Protein 4RJ9 (pdb70)

InterPro domains:
  IPR000008 C2 domain [PF00168] (8-93)
  IPR000008 C2 domain [PS50004] (1-105)
  IPR000008 C2 domain [SM00239] (8-102)
  IPR035892 C2 domain superfamily [G3DSA:2.60.40.150] (5-161)
  IPR035892 C2 domain superfamily [SSF49562] (7-146)
  IPR044562 Protein C2-DOMAIN ABA-RELATED [PTHR45933] (5-163)

B-factor: mean 20.44, std 10.05, range [8.38, 69.32]

Solvent-accessible surface area: 9306 Å² total; per-residue (Å²): 118,84,0,38,0,70,0,73,0,30,84,0,44,87,2,0,66,66,61,173,220,20,0,11,0,29,0,39,0,64,13,49,201,52,133,62,153,5,118,51,40,160,116,30,27,73,1,90,0,89,30,65,21,56,0,40,0,131,71,33,45,52,39,0,95,0,32,0,49,2,118,54,122,177,127,54,55,62,0,5,37,1,47,10,63,0,122,26,0,8,84,1,25,149,85,167,49,147,79,52,75,97,105,42,70,51,58,127,34,94,47,84,233,147,51,7,21,23,103,84,1,36,0,16,0,16,64,47,100,15,46,5,60,3,26,1,122,13,81,130,30,124,42,9,46,0,46,5,64,1,39,12,42,101,82,120,66,118,206,74,208

Foldseek 3Di:
DQFKKWKFFFKKDQFDADPVQFFFKKKWKDFVVDIDIFDTHPGHRIDRRRDIDMGDDDDQQGKIKMWMWGDDPPDTDTGFMFIHRCVVLVVVVVVQDDDDDAFAWDDWDADDPPHFFPGIKTWGCDPPWIKIWTKGWGPPHPGMIITIMMIIGGDDDDDDD

Sequence (161 aa):
LVGLVKVRVVRGVNLAVRDLRSSDPYVIVRMGKQKLKTRVIKKTTNPEWNDELTLSIEDPAVPVRLEVYDKDTFIDDAMGNAELDIRPLVEVVKMKIEGVADNTVVKKVVPNRQNCLAEESTIYISEGKVKQDVVLRLRDVECGEIELQLQWVDIPGSKGV

Organism: Oryza sativa subsp. japonica (NCBI:txid39947)

Secondary structure (DSSP, 8-state):
--EEEEEEEEEEESPPP-BTTB--EEEEEEETTEEEEPPP-TT-SS----EEEEEEES-TTSPEEEEEEE--SS---EEEEEEE--HHHHHHHTT---SPPTTEEEEEE---SSS-BSS-EEEEEETTEEEEEEEEEPBSSSS-EEEEEEEEE--------

Nearest PDB structures (foldseek):
  4rj9-assembly1_A  TM=1.006E+00  e=1.032E-29  Oryza sativa Japonica Group
  5a4x-assembly1_A  TM=9.739E-01  e=1.197E-20  Arabidopsis thaliana
  4v29-assembly1_B  TM=9.568E-01  e=8.785E-21  Arabidopsis thaliana
  5a52-assembly1_A-2  TM=9.617E-01  e=3.532E-20  Arabidopsis thaliana
  9bky-assembly3_C  TM=7.471E-01  e=1.886E-08  Trichomonas vaginalis G3

GO terms:
  GO:0005096 GTPase activator activity (F, IDA)
  GO:0005829 cytosol (C, IDA)
  GO:0043547 positive regulation of GTPase activity (P, IDA)
  GO:0009611 response to wounding (P, IEP)
  GO:0009651 response to salt stress (P, IDA)
  GO:0005886 plasma membrane (C, EXP)
  GO:1900426 positive regulation of defense response to bacterium (P, IMP)
  GO:1901002 positive regulation of response to salt stress (P, IMP)
  GO:0005515 protein binding (F, IPI)

Structure (mmCIF, N/CA/C/O backbone):
data_4RJ9
#
_entry.id   4RJ9
#
_cell.length_a   37.190
_cell.length_b   166.750
_cell.length_c   60.730
_cell.angle_alpha   90.00
_cell.angle_beta   90.00
_cell.angle_gamma   90.00
#
_symmetry.space_group_name_H-M   'C 2 2 21'
#
loop_
_entity.id
_entity.type
_entity.pdbx_description
1 polymer 'C2 domain-containing protein-like'
2 non-polymer 'POTASSIUM ION'
3 water water
#
loop_
_atom_site.group_PDB
_atom_site.id
_atom_site.type_symbol
_atom_site.label_atom_id
_atom_site.label_alt_id
_atom_site.label_comp_id
_atom_site.label_asym_id
_atom_site.label_entity_id
_atom_site.label_seq_id
_atom_site.pdbx_PDB_ins_code
_atom_site.Cartn_x
_atom_site.Cartn_y
_atom_site.Cartn_z
_atom_site.occupancy
_atom_site.B_iso_or_equiv
_atom_site.auth_seq_id
_atom_site.auth_comp_id
_atom_site.auth_asym_id
_atom_site.auth_atom_id
_atom_site.pdbx_PDB_model_num
ATOM 1 N N . LEU A 1 5 ? 39.391 66.802 41.162 1.00 33.65 5 LEU A N 1
ATOM 2 C CA . LEU A 1 5 ? 38.102 66.930 40.490 1.00 30.65 5 LEU A CA 1
ATOM 3 C C . LEU A 1 5 ? 37.741 68.384 40.207 1.00 32.00 5 LEU A C 1
ATOM 4 O O . LEU A 1 5 ? 38.088 69.290 40.970 1.00 35.17 5 LEU A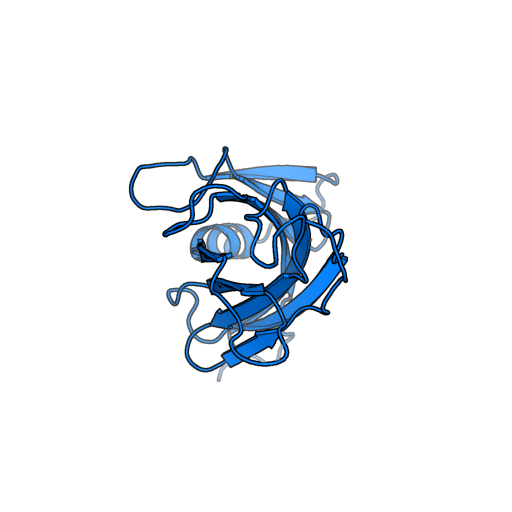 O 1
ATOM 9 N N . VAL A 1 6 ? 37.039 68.593 39.102 1.00 31.10 6 VAL A N 1
ATOM 10 C CA . VAL A 1 6 ? 36.598 69.919 38.690 1.00 31.40 6 VAL A CA 1
ATOM 11 C C . VAL A 1 6 ? 35.152 70.143 39.138 1.00 30.56 6 VAL A C 1
ATOM 12 O O . VAL A 1 6 ? 34.712 71.277 39.348 1.00 28.20 6 VAL A O 1
ATOM 16 N N . GLY A 1 7 ? 34.418 69.047 39.311 1.00 23.14 7 GLY A N 1
ATOM 17 C CA . GLY A 1 7 ? 33.052 69.126 39.786 1.00 21.04 7 GLY A CA 1
ATOM 18 C C . GLY A 1 7 ? 32.404 67.763 39.736 1.00 20.06 7 GLY A C 1
ATOM 19 O O . GLY A 1 7 ? 33.089 66.772 39.510 1.00 21.46 7 GLY A O 1
ATOM 20 N N . LEU A 1 8 ? 31.097 67.719 39.960 1.00 19.79 8 LEU A N 1
ATOM 21 C CA . LEU A 1 8 ? 30.326 66.491 39.780 1.00 17.85 8 LEU A CA 1
ATOM 22 C C . LEU A 1 8 ? 29.206 66.762 38.782 1.00 19.12 8 LEU A C 1
ATOM 23 O O . LEU A 1 8 ? 28.765 67.895 38.618 1.00 17.13 8 LEU A O 1
ATOM 28 N N . VAL A 1 9 ? 28.732 65.719 38.123 1.00 18.02 9 VAL A N 1
ATOM 29 C CA . VAL A 1 9 ? 27.522 65.840 37.332 1.00 14.51 9 VAL A CA 1
ATOM 30 C C . VAL A 1 9 ? 26.531 64.789 37.795 1.00 15.30 9 VAL A C 1
ATOM 31 O O . VAL A 1 9 ? 26.819 63.591 37.749 1.00 16.85 9 VAL A O 1
ATOM 35 N N . LYS A 1 10 ? 25.383 65.248 38.281 1.00 14.41 10 LYS A N 1
ATOM 36 C CA . LYS A 1 10 ? 24.270 64.366 38.596 1.00 16.43 10 LYS A CA 1
ATOM 37 C C . LYS A 1 10 ? 23.577 63.987 37.301 1.00 16.61 10 LYS A C 1
ATOM 38 O O . LYS A 1 10 ? 23.018 64.848 36.625 1.00 16.68 10 LYS A O 1
ATOM 44 N N . VAL A 1 11 ? 23.644 62.707 36.941 1.00 12.38 11 VAL A N 1
ATOM 45 C CA . VAL A 1 11 ? 22.954 62.219 35.756 1.00 13.87 11 VAL A CA 1
ATOM 46 C C . VAL A 1 11 ? 21.663 61.525 36.162 1.00 15.71 11 VAL A C 1
ATOM 47 O O . VAL A 1 11 ? 21.689 60.374 36.589 1.00 13.45 11 VAL A O 1
ATOM 51 N N . ARG A 1 12 ? 20.534 62.212 36.056 1.00 11.21 12 ARG A N 1
ATOM 52 C CA . ARG A 1 12 ? 19.277 61.540 36.342 1.00 13.29 12 ARG A CA 1
ATOM 53 C C . ARG A 1 12 ? 18.837 60.793 35.103 1.00 13.01 12 ARG A C 1
ATOM 54 O O . ARG A 1 12 ? 18.513 61.408 34.091 1.00 14.02 12 ARG A O 1
ATOM 62 N N . VAL A 1 13 ? 18.855 59.464 35.175 1.00 11.80 13 VAL A N 1
ATOM 63 C CA . VAL A 1 13 ? 18.346 58.646 34.079 1.00 12.48 13 VAL A CA 1
ATOM 64 C C . VAL A 1 13 ? 16.835 58.552 34.265 1.00 13.27 13 VAL A C 1
ATOM 65 O O . VAL A 1 13 ? 16.339 57.755 35.061 1.00 13.01 13 VAL A O 1
ATOM 69 N N . VAL A 1 14 ? 16.101 59.396 33.548 1.00 13.59 14 VAL A N 1
ATOM 70 C CA . VAL A 1 14 ? 14.683 59.578 33.841 1.00 12.58 14 VAL A CA 1
ATOM 71 C C . VAL A 1 14 ? 13.870 58.396 33.364 1.00 11.97 14 VAL A C 1
ATOM 72 O O . VAL A 1 14 ? 13.125 57.780 34.128 1.00 11.65 14 VAL A O 1
ATOM 76 N N . ARG A 1 15 ? 14.022 58.070 32.090 1.00 12.06 15 ARG A N 1
ATOM 77 C CA . ARG A 1 15 ? 13.248 56.974 31.519 1.00 11.58 15 ARG A CA 1
ATOM 78 C C . ARG A 1 15 ? 13.850 56.473 30.209 1.00 11.75 15 ARG A C 1
ATOM 79 O O . ARG A 1 15 ? 14.636 57.167 29.558 1.00 12.53 15 ARG A O 1
ATOM 87 N N . GLY A 1 16 ? 13.481 55.248 29.844 1.00 10.80 16 GLY A N 1
ATOM 88 C CA . GLY A 1 16 ? 13.722 54.729 28.514 1.00 11.49 16 GLY A CA 1
ATOM 89 C C . GLY A 1 16 ? 12.401 54.667 27.780 1.00 11.99 16 GLY A C 1
ATOM 90 O O . GLY A 1 16 ? 11.371 54.337 28.377 1.00 13.03 16 GLY A O 1
ATOM 91 N N . VAL A 1 17 ? 12.427 54.989 26.488 1.00 10.56 17 VAL A N 1
ATOM 92 C CA . VAL A 1 17 ? 11.205 55.064 25.693 1.00 13.08 17 VAL A CA 1
ATOM 93 C C . VAL A 1 17 ? 11.317 54.136 24.495 1.00 14.14 17 VAL A C 1
ATOM 94 O O . VAL A 1 17 ? 12.247 54.250 23.707 1.00 11.57 17 VAL A O 1
ATOM 98 N N . ASN A 1 18 ? 10.344 53.233 24.369 1.00 11.42 18 ASN A N 1
ATOM 99 C CA . ASN A 1 18 ? 10.283 52.255 23.290 1.00 11.50 18 ASN A CA 1
ATOM 100 C C . ASN A 1 18 ? 11.604 51.524 23.070 1.00 12.72 18 ASN A C 1
ATOM 101 O O . ASN A 1 18 ? 12.139 51.505 21.964 1.00 11.22 18 ASN A O 1
ATOM 106 N N . LEU A 1 19 ? 12.118 50.917 24.132 1.00 12.11 19 LEU A N 1
ATOM 107 C CA . LEU A 1 19 ? 13.353 50.154 24.034 1.00 10.85 19 LEU A CA 1
ATOM 108 C C . LEU A 1 19 ? 13.116 48.850 23.291 1.00 10.32 19 LEU A C 1
ATOM 109 O O . LEU A 1 19 ? 11.982 48.394 23.141 1.00 11.51 19 LEU A O 1
ATOM 114 N N . ALA A 1 20 ? 14.204 48.244 22.848 1.00 9.43 20 ALA A N 1
ATOM 115 C CA . ALA A 1 20 ? 14.111 46.992 22.105 1.00 11.30 20 ALA A CA 1
ATOM 116 C C . ALA A 1 20 ? 13.658 45.834 22.969 1.00 11.78 20 ALA A C 1
ATOM 117 O O . ALA A 1 20 ? 13.914 45.788 24.181 1.00 11.87 20 ALA A O 1
ATOM 119 N N . VAL A 1 21 ? 12.996 44.888 22.311 1.00 10.32 21 VAL A N 1
ATOM 120 C CA . VAL A 1 21 ? 12.528 43.666 22.952 1.00 11.88 21 VAL A CA 1
ATOM 121 C C . VAL A 1 21 ? 13.636 42.622 22.901 1.00 11.60 21 VAL A C 1
ATOM 122 O O . VAL A 1 21 ? 14.138 42.325 21.822 1.00 13.53 21 VAL A O 1
ATOM 126 N N . ARG A 1 22 ? 13.996 42.044 24.052 1.00 11.31 22 ARG A N 1
ATOM 127 C CA . ARG A 1 22 ? 15.059 41.031 24.084 1.00 12.41 22 ARG A CA 1
ATOM 128 C C . ARG A 1 22 ? 14.668 39.747 24.798 1.00 13.10 22 ARG A C 1
ATOM 129 O O . ARG A 1 22 ? 15.504 38.863 24.950 1.00 13.22 22 ARG A O 1
ATOM 137 N N . ASP A 1 23 ? 13.408 39.610 25.205 1.00 13.14 23 ASP A N 1
ATOM 138 C CA . ASP A 1 23 ? 12.957 38.353 25.823 1.00 13.02 23 ASP A CA 1
ATOM 139 C C . ASP A 1 23 ? 11.547 38.023 25.338 1.00 14.20 23 ASP A C 1
ATOM 140 O O . ASP A 1 23 ? 10.606 37.914 26.136 1.00 14.46 23 ASP A O 1
ATOM 145 N N . LEU A 1 24 ? 11.436 37.918 24.011 1.00 13.87 24 LEU A N 1
ATOM 146 C CA . LEU A 1 24 ? 10.232 37.506 23.266 1.00 14.29 24 LEU A CA 1
ATOM 147 C C . LEU A 1 24 ? 9.128 38.550 23.216 1.00 12.91 24 LEU A C 1
ATOM 148 O O . LEU A 1 24 ? 8.725 38.933 22.123 1.00 14.76 24 LEU A O 1
ATOM 153 N N . ARG A 1 25 ? 8.622 38.986 24.371 1.00 12.90 25 ARG A N 1
ATOM 154 C CA . ARG A 1 25 ? 7.558 39.997 24.385 1.00 11.44 25 ARG A CA 1
ATOM 155 C C . ARG A 1 25 ? 7.962 41.277 25.081 1.00 14.99 25 ARG A C 1
ATOM 156 O O . ARG A 1 25 ? 7.369 42.326 24.834 1.00 17.64 25 ARG A O 1
ATOM 164 N N . SER A 1 26 ? 8.951 41.204 25.958 1.00 11.59 26 SER A N 1
ATOM 165 C CA . SER A 1 26 ? 9.391 42.414 26.655 1.00 11.88 26 SER A CA 1
ATOM 166 C C . SER A 1 26 ? 10.878 42.322 26.960 1.00 12.39 26 SER A C 1
ATOM 167 O O . SER A 1 26 ? 11.577 41.495 26.386 1.00 10.75 26 SER A O 1
ATOM 170 N N . SER A 1 27 ? 11.333 43.153 27.890 1.00 12.45 27 SER A N 1
ATOM 171 C CA . SER A 1 27 ? 12.731 43.199 28.302 1.00 10.70 27 SER A CA 1
ATOM 172 C C . SER A 1 27 ? 12.810 43.513 29.775 1.00 12.13 27 SER A C 1
ATOM 173 O O . SER A 1 27 ? 11.819 43.903 30.387 1.00 11.56 27 SER A O 1
ATOM 176 N N . ASP A 1 28 ? 14.008 43.372 30.327 1.00 11.43 28 ASP A N 1
ATOM 177 C CA . ASP A 1 28 ? 14.272 43.723 31.717 1.00 12.10 28 ASP A CA 1
ATOM 178 C C . ASP A 1 28 ? 15.438 44.711 31.792 1.00 12.41 28 ASP A C 1
ATOM 179 O O . ASP A 1 28 ? 16.554 44.353 32.171 1.00 11.47 28 ASP A O 1
ATOM 184 N N . PRO A 1 29 ? 15.184 45.971 31.409 1.00 10.42 29 PRO A N 1
ATOM 185 C CA . PRO A 1 29 ? 16.282 46.893 31.082 1.00 9.47 29 PRO A CA 1
ATOM 186 C C . PRO A 1 29 ? 16.958 47.584 32.243 1.00 11.20 29 PRO A C 1
ATOM 187 O O . PRO A 1 29 ? 16.339 47.941 33.248 1.00 10.45 29 PRO A O 1
ATOM 191 N N . TYR A 1 30 ? 18.260 47.784 32.064 1.00 10.59 30 TYR A N 1
ATOM 192 C CA . TYR A 1 30 ? 19.052 48.647 32.933 1.00 8.77 30 TYR A CA 1
ATOM 193 C C . TYR A 1 30 ? 20.070 49.398 32.093 1.00 10.30 30 TYR A C 1
ATOM 194 O O . TYR A 1 30 ? 20.318 49.033 30.948 1.00 10.85 30 TYR A O 1
ATOM 203 N N . VAL A 1 31 ? 20.643 50.456 32.656 1.00 10.24 31 VAL A N 1
ATOM 204 C CA . VAL A 1 31 ? 21.669 51.233 31.961 1.00 10.07 31 VAL A CA 1
ATOM 205 C C . VAL A 1 31 ? 22.962 51.217 32.765 1.00 8.97 31 VAL A C 1
ATOM 206 O O . VAL A 1 31 ? 22.944 51.370 33.989 1.00 11.73 31 VAL A O 1
ATOM 210 N N . ILE A 1 32 ? 24.081 51.025 32.079 1.00 9.10 32 ILE A N 1
ATOM 211 C CA . ILE A 1 32 ? 25.378 51.301 32.683 1.00 9.85 32 ILE A CA 1
ATOM 212 C C . ILE A 1 32 ? 25.804 52.678 32.175 1.00 10.84 32 ILE A C 1
ATOM 213 O O . ILE A 1 32 ? 25.747 52.927 30.977 1.00 11.61 32 ILE A O 1
ATOM 218 N N . VAL A 1 33 ? 26.185 53.575 33.088 1.00 10.18 33 VAL A N 1
ATOM 219 C CA . VAL A 1 33 ? 26.635 54.910 32.715 1.00 10.50 33 VAL A CA 1
ATOM 220 C C . VAL A 1 33 ? 28.116 55.030 33.044 1.00 11.81 33 VAL A C 1
ATOM 221 O O . VAL A 1 33 ? 28.520 54.728 34.173 1.00 13.95 33 VAL A O 1
ATOM 225 N N . ARG A 1 34 ? 28.925 55.432 32.068 1.00 12.10 34 ARG A N 1
ATOM 226 C CA . ARG A 1 34 ? 30.379 55.499 32.261 1.00 11.52 34 ARG A CA 1
ATOM 227 C C . ARG A 1 34 ? 30.955 56.880 31.977 1.00 13.69 34 ARG A C 1
ATOM 228 O O . ARG A 1 34 ? 30.437 57.613 31.147 1.00 12.46 34 ARG A O 1
ATOM 236 N N . MET A 1 35 ? 32.047 57.217 32.651 1.00 13.22 35 MET A N 1
ATOM 237 C CA . MET A 1 35 ? 32.918 58.313 32.203 1.00 14.81 35 MET A CA 1
ATOM 238 C C . MET A 1 35 ? 34.335 57.800 32.379 1.00 15.91 35 MET A C 1
ATOM 239 O O . MET A 1 35 ? 34.818 57.665 33.499 1.00 14.04 35 MET A O 1
ATOM 244 N N . GLY A 1 36 ? 34.981 57.474 31.268 1.00 16.33 36 GLY A N 1
ATOM 245 C CA . GLY A 1 36 ? 36.214 56.705 31.330 1.00 14.00 36 GLY A CA 1
ATOM 246 C C . GLY A 1 36 ? 36.026 55.441 32.154 1.00 15.36 36 GLY A C 1
ATOM 247 O O . GLY A 1 36 ? 35.065 54.698 31.963 1.00 15.68 36 GLY A O 1
ATOM 248 N N . LYS A 1 37 ? 36.926 55.215 33.102 1.00 14.10 37 LYS A N 1
ATOM 249 C CA . LYS A 1 37 ? 36.874 54.006 33.922 1.00 13.20 37 LYS A CA 1
ATOM 250 C C . LYS A 1 37 ? 35.805 54.045 35.011 1.00 14.95 37 LYS A C 1
ATOM 251 O O . LYS A 1 37 ? 35.504 53.024 35.634 1.00 15.23 37 LYS A O 1
ATOM 257 N N . GLN A 1 38 ? 35.237 55.223 35.250 1.00 14.02 38 GLN A N 1
ATOM 258 C CA . GLN A 1 38 ? 34.187 55.363 36.251 1.00 14.95 38 GLN A CA 1
ATOM 259 C C . GLN A 1 38 ? 32.883 54.808 35.699 1.00 13.54 38 GLN A C 1
ATOM 260 O O . GLN A 1 38 ? 32.513 55.116 34.569 1.00 13.96 38 GLN A O 1
ATOM 266 N N . LYS A 1 39 ? 32.199 53.972 36.472 1.00 14.60 39 LYS A N 1
ATOM 267 C CA . LYS A 1 39 ? 30.970 53.360 35.975 1.00 13.43 39 LYS A CA 1
ATOM 268 C C . LYS A 1 39 ? 29.933 53.178 37.080 1.00 14.04 39 LYS A C 1
ATOM 269 O O . LYS A 1 39 ? 30.275 52.867 38.226 1.00 15.21 39 LYS A O 1
ATOM 275 N N . LEU A 1 40 ? 28.671 53.423 36.727 1.00 11.99 40 LEU A N 1
ATOM 276 C CA . LEU A 1 40 ? 27.539 53.304 37.644 1.00 11.62 40 LEU A CA 1
ATOM 277 C C . LEU A 1 40 ? 26.401 52.614 36.903 1.00 12.37 40 LEU A C 1
ATOM 278 O O . LEU A 1 40 ? 26.446 52.502 35.679 1.00 12.76 40 LEU A O 1
ATOM 283 N N . LYS A 1 41 ? 25.372 52.176 37.617 1.00 15.66 41 LYS A N 1
ATOM 284 C CA . LYS A 1 41 ? 24.259 51.492 36.957 1.00 12.19 41 LYS A CA 1
ATOM 285 C C . LYS A 1 41 ? 22.910 51.903 37.537 1.00 11.24 41 LYS A C 1
ATOM 286 O O . LYS A 1 41 ? 22.811 52.231 38.722 1.00 13.23 41 LYS A O 1
ATOM 292 N N . THR A 1 42 ? 21.883 51.908 36.688 1.00 12.92 42 THR A N 1
ATOM 293 C CA . THR A 1 42 ? 20.503 52.048 37.155 1.00 12.33 42 THR A CA 1
ATOM 294 C C . THR A 1 42 ? 20.006 50.731 37.716 1.00 11.39 42 THR A C 1
ATOM 295 O O . THR A 1 42 ? 20.626 49.679 37.537 1.00 14.26 42 THR A O 1
ATOM 299 N N . ARG A 1 43 ? 18.848 50.799 38.363 1.00 12.96 43 ARG A N 1
ATOM 300 C CA . ARG A 1 43 ? 18.145 49.590 38.726 1.00 13.73 43 ARG A CA 1
ATOM 301 C C . ARG A 1 43 ? 17.626 48.896 37.474 1.00 15.14 43 ARG A C 1
ATOM 302 O O . ARG A 1 43 ? 17.563 49.480 36.387 1.00 12.03 43 ARG A O 1
ATOM 310 N N . VAL A 1 44 ? 17.276 47.633 37.643 1.00 12.28 44 VAL A N 1
ATOM 311 C CA . VAL A 1 44 ? 16.566 46.872 36.631 1.00 12.51 44 VAL A CA 1
ATOM 312 C C . VAL A 1 44 ? 15.068 47.007 36.856 1.00 14.69 44 VAL A C 1
ATOM 313 O O . VAL A 1 44 ? 14.612 46.881 37.992 1.00 15.20 44 VAL A O 1
ATOM 317 N N . ILE A 1 45 ? 14.298 47.266 35.800 1.00 14.29 45 ILE A N 1
ATOM 318 C CA . ILE A 1 45 ? 12.841 47.181 35.897 1.00 12.33 45 ILE A CA 1
ATOM 319 C C . ILE A 1 45 ? 12.363 46.001 35.055 1.00 15.14 45 ILE A C 1
ATOM 320 O O . ILE A 1 45 ? 12.746 45.858 33.899 1.00 15.59 45 ILE A O 1
ATOM 325 N N . LYS A 1 46 ? 11.540 45.140 35.644 1.00 14.53 46 LYS A N 1
ATOM 326 C CA . LYS A 1 46 ? 11.172 43.899 34.982 1.00 14.17 46 LYS A CA 1
ATOM 327 C C . LYS A 1 46 ? 10.017 44.050 34.004 1.00 13.28 46 LYS A C 1
ATOM 328 O O . LYS A 1 46 ? 8.998 44.674 34.309 1.00 15.20 46 LYS A O 1
ATOM 334 N N . LYS A 1 47 ? 10.206 43.460 32.829 1.00 11.06 47 LYS A N 1
ATOM 335 C CA . LYS A 1 47 ? 9.184 43.302 31.801 1.00 12.36 47 LYS A CA 1
ATOM 336 C C . LYS A 1 47 ? 8.579 44.635 31.376 1.00 13.53 47 LYS A C 1
ATOM 337 O O . LYS A 1 47 ? 7.360 44.845 31.384 1.00 13.01 47 LYS A O 1
ATOM 343 N N . THR A 1 48 ? 9.460 45.536 30.967 1.00 10.49 48 THR A N 1
ATOM 344 C CA . THR A 1 48 ? 9.010 46.780 30.354 1.00 10.87 48 THR A CA 1
ATOM 345 C C . THR A 1 48 ? 9.958 47.201 29.234 1.00 11.56 48 THR A C 1
ATOM 346 O O . THR A 1 48 ? 11.148 46.902 29.275 1.00 13.58 48 THR A O 1
ATOM 350 N N . THR A 1 49 ? 9.421 47.864 28.216 1.00 10.79 49 THR A N 1
ATOM 351 C CA . THR A 1 49 ? 10.265 48.504 27.215 1.00 11.14 49 THR A CA 1
ATOM 352 C C . THR A 1 49 ? 10.129 50.019 27.340 1.00 10.92 49 THR A C 1
ATOM 353 O O . THR A 1 49 ? 10.588 50.767 26.473 1.00 12.27 49 THR A O 1
ATOM 357 N N . ASN A 1 50 ? 9.496 50.452 28.428 1.00 10.27 50 ASN A N 1
ATOM 358 C CA . ASN A 1 50 ? 9.396 51.880 28.746 1.00 10.83 50 ASN A CA 1
ATOM 359 C C . ASN A 1 50 ? 9.708 52.137 30.222 1.00 11.48 50 ASN A C 1
ATOM 360 O O . ASN A 1 50 ? 8.881 52.665 30.959 1.00 12.80 50 ASN A O 1
ATOM 365 N N . PRO A 1 51 ? 10.928 51.763 30.655 1.00 12.57 51 PRO A N 1
ATOM 366 C CA . PRO A 1 51 ? 11.271 51.828 32.077 1.00 12.08 51 PRO A CA 1
ATOM 367 C C . PRO A 1 51 ? 11.320 53.249 32.607 1.00 13.49 51 PRO A C 1
ATOM 368 O O . PRO A 1 51 ? 11.940 54.112 31.994 1.00 12.24 51 PRO A O 1
ATOM 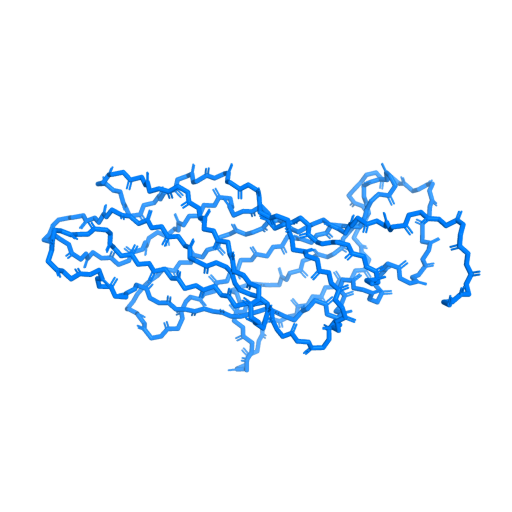372 N N . GLU A 1 52 ? 10.669 53.473 33.744 1.00 12.56 52 GLU A N 1
ATOM 373 C CA . GLU A 1 52 ? 10.706 54.751 34.422 1.00 13.05 52 GLU A CA 1
ATOM 374 C C . GLU A 1 52 ? 11.714 54.662 35.563 1.00 13.21 52 GLU A C 1
ATOM 375 O O . GLU A 1 52 ? 11.356 54.695 36.743 1.00 16.23 52 GLU A O 1
ATOM 381 N N . TRP A 1 53 ? 12.985 54.504 35.194 1.00 12.10 53 TRP A N 1
ATOM 382 C CA . TRP A 1 53 ? 14.042 54.303 36.176 1.00 14.37 53 TRP A CA 1
ATOM 383 C C . TRP A 1 53 ? 14.094 55.414 37.220 1.00 13.55 53 TRP A C 1
ATOM 384 O O . TRP A 1 53 ? 14.176 55.143 38.415 1.00 15.70 53 TRP A O 1
ATOM 395 N N . ASN A 1 54 ? 14.084 56.665 36.757 1.00 14.14 54 ASN A N 1
ATOM 396 C CA . ASN A 1 54 ? 14.229 57.823 37.641 1.00 15.44 54 ASN A CA 1
ATOM 397 C C . ASN A 1 54 ? 15.360 57.615 38.654 1.00 17.75 54 ASN A C 1
ATOM 398 O O . ASN A 1 54 ? 15.179 57.797 39.861 1.00 18.33 54 ASN A O 1
ATOM 403 N N . ASP A 1 55 ? 16.509 57.176 38.150 1.00 13.87 55 ASP A N 1
ATOM 404 C CA . ASP A 1 55 ? 17.684 56.884 38.966 1.00 15.07 55 ASP A CA 1
ATOM 405 C C . ASP A 1 55 ? 18.733 57.943 38.741 1.00 14.60 55 ASP A C 1
ATOM 406 O O . ASP A 1 55 ? 19.185 58.121 37.607 1.00 15.19 55 ASP A O 1
ATOM 411 N N . GLU A 1 56 ? 19.161 58.621 39.802 1.00 15.16 56 GLU A N 1
ATOM 412 C CA . GLU A 1 56 ? 20.185 59.643 39.653 1.00 14.70 56 GLU A CA 1
ATOM 413 C C . GLU A 1 56 ? 21.558 59.115 40.044 1.00 15.47 56 GLU A C 1
ATOM 414 O O . GLU A 1 56 ? 21.774 58.651 41.173 1.00 17.05 56 GLU A O 1
ATOM 420 N N . LEU A 1 57 ? 22.473 59.180 39.080 1.00 12.07 57 LEU A N 1
ATOM 421 C CA . LEU A 1 57 ? 23.820 58.630 39.206 1.00 13.14 57 LEU A CA 1
ATOM 422 C C . LEU A 1 57 ? 24.829 59.762 39.124 1.00 14.17 57 LEU A C 1
ATOM 423 O O . LEU A 1 57 ? 24.860 60.481 38.128 1.00 17.70 57 LEU A O 1
ATOM 428 N N . THR A 1 58 ? 25.656 59.919 40.153 1.00 13.61 58 THR A N 1
ATOM 429 C CA . THR A 1 58 ? 26.554 61.070 40.222 1.00 15.33 58 THR A CA 1
ATOM 430 C C . THR A 1 58 ? 27.986 60.732 39.798 1.00 15.98 58 THR A C 1
ATOM 431 O O . THR A 1 58 ? 28.655 59.893 40.421 1.00 17.85 58 THR A O 1
ATOM 435 N N . LEU A 1 59 ? 28.442 61.389 38.735 1.00 14.82 59 LEU A N 1
ATOM 436 C CA . LEU A 1 59 ? 29.787 61.189 38.205 1.00 14.58 59 LEU A CA 1
ATOM 437 C C . LEU A 1 59 ? 30.743 62.248 38.718 1.00 17.86 59 LEU A C 1
ATOM 438 O O . LEU A 1 59 ? 30.405 63.433 38.756 1.00 19.46 59 LEU A O 1
ATOM 443 N N . SER A 1 60 ? 31.935 61.812 39.105 1.00 20.45 60 SER A N 1
ATOM 444 C CA . SER A 1 60 ? 33.017 62.733 39.419 1.00 22.26 60 SER A CA 1
ATOM 445 C C . SER A 1 60 ? 33.680 63.188 38.131 1.00 22.24 60 SER A C 1
ATOM 446 O O . SER A 1 60 ? 34.061 62.365 37.297 1.00 24.50 60 SER A O 1
ATOM 449 N N . ILE A 1 61 ? 33.817 64.498 37.956 1.00 21.21 61 ILE A N 1
ATOM 450 C CA . ILE A 1 61 ? 34.417 65.019 36.735 1.00 19.45 61 ILE A CA 1
ATOM 451 C C . ILE A 1 61 ? 35.887 65.378 36.938 1.00 25.68 61 ILE A C 1
ATOM 452 O O . ILE A 1 61 ? 36.223 66.183 37.800 1.00 26.50 61 ILE A O 1
ATOM 457 N N . GLU A 1 62 ? 36.755 64.762 36.146 1.00 25.66 62 GLU A N 1
ATOM 458 C CA . GLU A 1 62 ? 38.174 65.093 36.173 1.00 31.71 62 GLU A CA 1
ATOM 459 C C . GLU A 1 62 ? 38.567 65.816 34.893 1.00 31.95 62 GLU A C 1
ATOM 460 O O . GLU A 1 62 ? 39.290 66.812 34.923 1.00 34.07 62 GLU A O 1
ATOM 466 N N . ASP A 1 63 ? 38.080 65.302 33.769 1.00 29.22 63 ASP A N 1
ATOM 467 C CA . ASP A 1 63 ? 38.368 65.872 32.460 1.00 25.22 63 ASP A CA 1
ATOM 468 C C . ASP A 1 63 ? 37.071 65.983 31.674 1.00 26.24 63 ASP A C 1
ATOM 469 O O . ASP A 1 63 ? 36.580 64.991 31.144 1.00 25.02 63 ASP A O 1
ATOM 474 N N . PRO A 1 64 ? 36.529 67.201 31.561 1.00 24.85 64 PRO A N 1
ATOM 475 C CA . PRO A 1 64 ? 35.206 67.384 30.947 1.00 23.47 64 PRO A CA 1
ATOM 476 C C . PRO A 1 64 ? 35.144 67.021 29.455 1.00 22.01 64 PRO A C 1
ATOM 477 O O . PRO A 1 64 ? 34.046 66.969 28.897 1.00 22.38 64 PRO A O 1
ATOM 481 N N . ALA A 1 65 ? 36.289 66.757 28.831 1.00 23.67 65 ALA A N 1
ATOM 482 C CA . ALA A 1 65 ? 36.327 66.387 27.419 1.00 21.71 65 ALA A CA 1
ATOM 483 C C . ALA A 1 65 ? 36.053 64.894 27.188 1.00 20.33 65 ALA A C 1
ATOM 484 O O . ALA A 1 65 ? 35.859 64.460 26.050 1.00 19.59 65 ALA A O 1
ATOM 486 N N . VAL A 1 66 ? 36.040 64.120 28.273 1.00 18.70 66 VAL A N 1
ATOM 487 C CA . VAL A 1 66 ? 35.714 62.695 28.202 1.00 17.99 66 VAL A CA 1
ATOM 488 C C . VAL A 1 66 ? 34.202 62.547 28.129 1.00 17.60 66 VAL A C 1
ATOM 489 O O . VAL A 1 66 ? 33.485 63.094 28.966 1.00 16.02 66 VAL A O 1
ATOM 493 N N . PRO A 1 67 ? 33.713 61.820 27.113 1.00 16.72 67 PRO A N 1
ATOM 494 C CA . PRO A 1 67 ? 32.266 61.649 26.946 1.00 16.58 67 PRO A CA 1
ATOM 495 C C . PRO A 1 67 ? 31.636 60.865 28.085 1.00 14.73 67 PRO A C 1
ATOM 496 O O . PRO A 1 67 ? 32.274 59.981 28.658 1.00 16.00 67 PRO A O 1
ATOM 500 N N . VAL A 1 68 ? 30.391 61.189 28.407 1.00 13.68 68 VAL A N 1
ATOM 501 C CA . VAL A 1 68 ? 29.582 60.320 29.241 1.00 13.47 68 VAL A CA 1
ATOM 502 C C . VAL A 1 68 ? 28.943 59.265 28.337 1.00 12.75 68 VAL A C 1
ATOM 503 O O . VAL A 1 68 ? 28.298 59.601 27.343 1.00 12.17 68 VAL A O 1
ATOM 507 N N . ARG A 1 69 ? 29.140 57.994 28.672 1.00 11.11 69 ARG A N 1
ATOM 508 C CA . ARG A 1 69 ? 28.654 56.903 27.836 1.00 13.54 69 ARG A CA 1
ATOM 509 C C . ARG A 1 69 ? 27.540 56.167 28.538 1.00 13.29 69 ARG A C 1
ATOM 510 O O . ARG A 1 69 ? 27.592 55.970 29.747 1.00 12.85 69 ARG A O 1
ATOM 518 N N . LEU A 1 70 ? 26.529 55.774 27.772 1.00 12.30 70 LEU A N 1
ATOM 519 C CA . LEU A 1 70 ? 25.401 55.026 28.317 1.00 11.72 70 LEU A CA 1
ATOM 520 C C . LEU A 1 70 ? 25.170 53.776 27.489 1.00 13.19 70 LEU A C 1
ATOM 521 O O . LEU A 1 70 ? 25.144 53.830 26.252 1.00 11.16 70 LEU A O 1
ATOM 526 N N . GLU A 1 71 ? 25.009 52.647 28.177 1.00 10.06 71 GLU A N 1
ATOM 527 C CA . GLU A 1 71 ? 24.801 51.353 27.524 1.00 10.82 71 GLU A CA 1
ATOM 528 C C . GLU A 1 71 ? 23.593 50.691 28.139 1.00 10.59 71 GLU A C 1
ATOM 529 O O . GLU A 1 71 ? 23.546 50.497 29.349 1.00 11.41 71 GLU A O 1
ATOM 535 N N . VAL A 1 72 ? 22.612 50.349 27.312 1.00 12.14 72 VAL A N 1
ATOM 536 C CA . VAL A 1 72 ? 21.401 49.693 27.818 1.00 10.58 72 VAL A CA 1
ATOM 537 C C . VAL A 1 72 ? 21.520 48.194 27.592 1.00 9.88 72 VAL A C 1
ATOM 538 O O . VAL A 1 72 ? 22.017 47.760 26.536 1.00 10.04 72 VAL A O 1
ATOM 542 N N . TYR A 1 73 ? 21.093 47.413 28.588 1.00 10.21 73 TYR A N 1
ATOM 543 C CA . TYR A 1 73 ? 21.103 45.943 28.491 1.00 8.89 73 TYR A CA 1
ATOM 544 C C . TYR A 1 73 ? 19.837 45.327 29.048 1.00 10.38 73 TYR A C 1
ATOM 545 O O . TYR A 1 73 ? 19.191 45.905 29.916 1.00 10.01 73 TYR A O 1
ATOM 554 N N . ASP A 1 74 ? 19.533 44.124 28.571 1.00 9.52 74 ASP A N 1
ATOM 555 C CA . ASP A 1 74 ? 18.495 43.256 29.135 1.00 11.36 74 ASP A CA 1
ATOM 556 C C . ASP A 1 74 ? 19.080 42.346 30.211 1.00 11.86 74 ASP A C 1
ATOM 557 O O . ASP A 1 74 ? 20.083 41.687 29.964 1.00 12.56 74 ASP A O 1
ATOM 562 N N . LYS A 1 75 ? 18.487 42.325 31.398 1.00 10.79 75 LYS A N 1
ATOM 563 C CA . LYS A 1 75 ? 18.963 41.405 32.434 1.00 10.78 75 LYS A CA 1
ATOM 564 C C . LYS A 1 75 ? 18.403 40.023 32.164 1.00 12.67 75 LYS A C 1
ATOM 565 O O . LYS A 1 75 ? 17.193 39.882 32.078 1.00 13.79 75 LYS A O 1
ATOM 571 N N . ASP A 1 76 ? 19.263 39.008 32.068 1.00 12.81 76 ASP A N 1
ATOM 572 C CA . ASP A 1 76 ? 18.820 37.675 31.654 1.00 12.23 76 ASP A CA 1
ATOM 573 C C . ASP A 1 76 ? 19.655 36.607 32.350 1.00 13.37 76 ASP A C 1
ATOM 574 O O . ASP A 1 76 ? 20.809 36.844 32.719 1.00 13.61 76 ASP A O 1
ATOM 579 N N . THR A 1 77 ? 19.075 35.423 32.511 1.00 12.24 77 THR A N 1
ATOM 580 C CA . THR A 1 77 ? 19.736 34.324 33.194 1.00 14.24 77 THR A CA 1
ATOM 581 C C . THR A 1 77 ? 20.990 33.832 32.467 1.00 16.68 77 THR A C 1
ATOM 582 O O . THR A 1 77 ? 21.903 33.296 33.097 1.00 15.91 77 THR A O 1
ATOM 586 N N . PHE A 1 78 ? 21.047 34.031 31.153 1.00 13.00 78 PHE A N 1
ATOM 587 C CA . PHE A 1 78 ? 22.118 33.457 30.340 1.00 15.32 78 PHE A CA 1
ATOM 588 C C . PHE A 1 78 ? 23.051 34.477 29.690 1.00 16.28 78 PHE A C 1
ATOM 5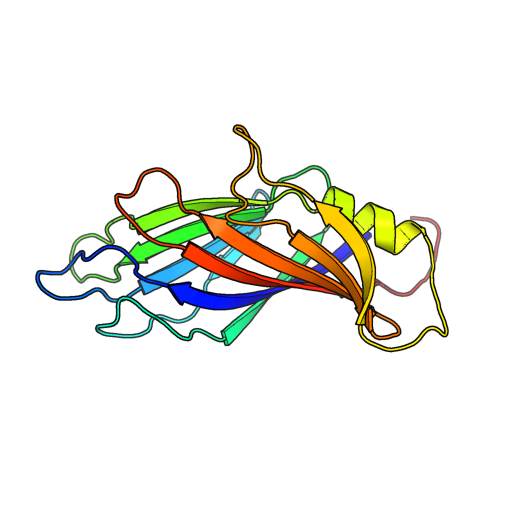89 O O . PHE A 1 78 ? 24.272 34.374 29.816 1.00 16.23 78 PHE A O 1
ATOM 597 N N . ILE A 1 79 ? 22.485 35.460 28.997 1.00 12.43 79 ILE A N 1
ATOM 598 C CA . ILE A 1 79 ? 23.275 36.498 28.354 1.00 13.24 79 ILE A CA 1
ATOM 599 C C . ILE A 1 79 ? 22.498 37.799 28.456 1.00 14.01 79 ILE A C 1
ATOM 600 O O . ILE A 1 79 ? 21.308 37.819 28.155 1.00 14.26 79 ILE A O 1
ATOM 605 N N . ASP A 1 80 ? 23.155 38.874 28.887 1.00 11.43 80 ASP A N 1
ATOM 606 C CA . ASP A 1 80 ? 22.499 40.185 28.953 1.00 10.51 80 ASP A CA 1
ATOM 607 C C . ASP A 1 80 ? 22.644 40.886 27.599 1.00 12.84 80 ASP A C 1
ATOM 608 O O . ASP A 1 80 ? 23.656 41.539 27.335 1.00 12.58 80 ASP A O 1
ATOM 613 N N . ASP A 1 81 ? 21.625 40.751 26.754 1.00 11.59 81 ASP A N 1
ATOM 614 C CA . ASP A 1 81 ? 21.650 41.304 25.401 1.00 11.73 81 ASP A CA 1
ATOM 615 C C . ASP A 1 81 ? 21.788 42.818 25.416 1.00 11.68 81 ASP A C 1
ATOM 616 O O . ASP A 1 81 ? 21.114 43.501 26.181 1.00 12.80 81 ASP A O 1
ATOM 621 N N . ALA A 1 82 ? 22.636 43.343 24.546 1.00 10.19 82 ALA A N 1
ATOM 622 C CA . ALA A 1 82 ? 22.725 44.794 24.403 1.00 11.45 82 ALA A CA 1
ATOM 623 C C . ALA A 1 82 ? 21.440 45.358 23.804 1.00 12.05 82 ALA A C 1
ATOM 624 O O . ALA A 1 82 ? 20.790 44.720 22.964 1.00 12.82 82 ALA A O 1
ATOM 626 N N . MET A 1 83 ? 21.098 46.574 24.234 1.00 10.38 83 MET A N 1
ATOM 627 C CA . MET A 1 83 ? 19.896 47.269 23.775 1.00 10.33 83 MET A CA 1
ATOM 628 C C . MET A 1 83 ? 20.238 48.701 23.357 1.00 10.68 83 MET A C 1
ATOM 629 O O . MET A 1 83 ? 19.413 49.619 23.474 1.00 10.08 83 MET A O 1
ATOM 634 N N . GLY A 1 84 ? 21.465 48.876 22.876 1.00 10.68 84 GLY A N 1
ATOM 635 C CA . GLY A 1 84 ? 21.880 50.154 22.326 1.00 11.10 84 GLY A CA 1
ATOM 636 C C . GLY A 1 84 ? 22.828 50.937 23.208 1.00 12.38 84 GLY A C 1
ATOM 637 O O . GLY A 1 84 ? 22.961 50.670 24.405 1.00 11.18 84 GLY A O 1
ATOM 638 N N . ASN A 1 85 ? 23.474 51.935 22.616 1.00 11.63 85 ASN A N 1
ATOM 639 C CA . ASN A 1 85 ? 24.364 52.794 23.381 1.00 12.36 85 ASN A CA 1
ATOM 640 C C . ASN A 1 85 ? 24.290 54.225 22.886 1.00 10.67 85 ASN A C 1
ATOM 641 O O . ASN A 1 85 ? 23.851 54.476 21.777 1.00 12.44 85 ASN A O 1
ATOM 646 N N . ALA A 1 86 ? 24.718 55.163 23.719 1.00 11.88 86 ALA A N 1
ATOM 647 C CA . ALA A 1 86 ? 24.847 56.544 23.282 1.00 12.08 86 ALA A CA 1
ATOM 648 C C . ALA A 1 86 ? 25.932 57.218 24.091 1.00 12.13 86 ALA A C 1
ATOM 649 O O . ALA A 1 86 ? 26.454 56.645 25.046 1.00 13.74 86 ALA A O 1
ATOM 651 N N . GLU A 1 87 ? 26.290 58.431 23.698 1.00 11.42 87 GLU A N 1
ATOM 652 C CA . GLU A 1 87 ? 27.218 59.201 24.500 1.00 13.78 87 GLU A CA 1
ATOM 653 C C . GLU A 1 87 ? 26.811 60.657 24.487 1.00 13.97 87 GLU A C 1
ATOM 654 O O . GLU A 1 87 ? 26.021 61.082 23.644 1.00 14.22 87 GLU A O 1
ATOM 660 N N . LEU A 1 88 ? 27.372 61.411 25.421 1.00 11.76 88 LEU A N 1
ATOM 661 C CA . LEU A 1 88 ? 27.040 62.815 25.571 1.00 14.69 88 LEU A CA 1
ATOM 662 C C . LEU A 1 88 ? 28.282 63.611 25.949 1.00 14.14 88 LEU A C 1
ATOM 663 O O . LEU A 1 88 ? 29.111 63.163 26.733 1.00 15.60 88 LEU A O 1
ATOM 668 N N . ASP A 1 89 ? 28.393 64.806 25.376 1.00 14.10 89 ASP A N 1
ATOM 669 C CA . ASP A 1 89 ? 29.486 65.721 25.659 1.00 15.30 89 ASP A CA 1
ATOM 670 C C . ASP A 1 89 ? 29.023 66.687 26.753 1.00 16.66 89 ASP A C 1
ATOM 671 O O . ASP A 1 89 ? 27.988 67.340 26.589 1.00 15.18 89 ASP A O 1
ATOM 676 N N . ILE A 1 90 ? 29.757 66.772 27.862 1.00 14.13 90 ILE A N 1
ATOM 677 C CA . ILE A 1 90 ? 29.341 67.677 28.936 1.00 14.52 90 ILE A CA 1
ATOM 678 C C . ILE A 1 90 ? 30.046 69.016 28.841 1.00 17.17 90 ILE A C 1
ATOM 679 O O . ILE A 1 90 ? 29.865 69.854 29.714 1.00 15.56 90 ILE A O 1
ATOM 684 N N . ARG A 1 91 ? 30.832 69.237 27.793 1.00 15.78 91 ARG A N 1
ATOM 685 C CA . ARG A 1 91 ? 31.496 70.539 27.683 1.00 17.22 91 ARG A CA 1
ATOM 686 C C . ARG A 1 91 ? 30.510 71.718 27.522 1.00 18.59 91 ARG A C 1
ATOM 687 O O . ARG A 1 91 ? 30.752 72.777 28.105 1.00 15.74 91 ARG A O 1
ATOM 695 N N . PRO A 1 92 ? 29.378 71.541 26.799 1.00 18.20 92 PRO A N 1
ATOM 696 C CA . PRO A 1 92 ? 28.435 72.677 26.782 1.00 15.64 92 PRO A CA 1
ATOM 697 C C . PRO A 1 92 ? 27.883 73.046 28.164 1.00 16.22 92 PRO A C 1
ATOM 698 O O . PRO A 1 92 ? 27.755 74.227 28.484 1.00 16.96 92 PRO A O 1
ATOM 702 N N . LEU A 1 93 ? 27.565 72.045 28.974 1.00 14.00 93 LEU A N 1
ATOM 703 C CA . LEU A 1 93 ? 27.161 72.256 30.362 1.00 13.36 93 LEU A CA 1
ATOM 704 C C . LEU A 1 93 ? 28.208 73.051 31.120 1.00 15.82 93 LEU A C 1
ATOM 705 O O . LEU A 1 93 ? 27.890 74.024 31.795 1.00 17.07 93 LEU A O 1
ATOM 710 N N . VAL A 1 94 ? 29.458 72.626 30.997 1.00 16.38 94 VAL A N 1
ATOM 711 C CA . VAL A 1 94 ? 30.565 73.285 31.677 1.00 15.13 94 VAL A CA 1
ATOM 712 C C . VAL A 1 94 ? 30.728 74.727 31.179 1.00 17.42 94 VAL A C 1
ATOM 713 O O . VAL A 1 94 ? 31.051 75.622 31.964 1.00 18.30 94 VAL A O 1
ATOM 717 N N . GLU A 1 95 ? 30.494 74.949 29.888 1.00 14.32 95 GLU A N 1
ATOM 718 C CA . GLU A 1 95 ? 30.576 76.309 29.341 1.00 17.82 95 GLU A CA 1
ATOM 719 C C . GLU A 1 95 ? 29.575 77.222 30.054 1.00 17.13 95 GLU A C 1
ATOM 720 O O . GLU A 1 95 ? 29.884 78.378 30.390 1.00 17.39 95 GLU A O 1
ATOM 726 N N . VAL A 1 96 ? 28.370 76.713 30.293 1.00 16.37 96 VAL A N 1
ATOM 727 C CA . VAL A 1 96 ? 27.362 77.517 30.967 1.00 15.38 96 VAL A CA 1
ATOM 728 C C . VAL A 1 96 ? 27.726 77.702 32.440 1.00 18.29 96 VAL A C 1
ATOM 729 O O . VAL A 1 96 ? 27.528 78.772 32.995 1.00 16.71 96 VAL A O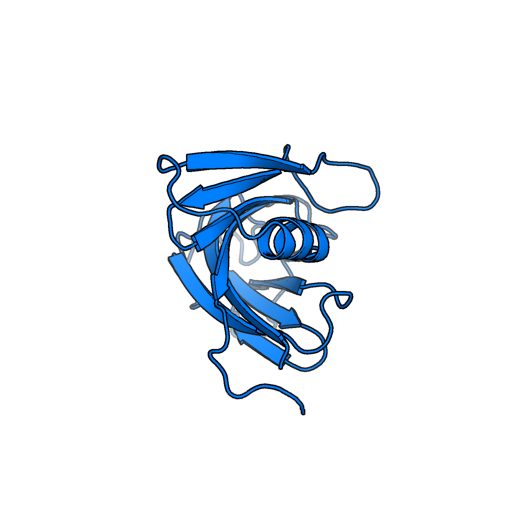 1
ATOM 733 N N . VAL A 1 97 ? 28.276 76.665 33.065 1.00 15.36 97 VAL A N 1
ATOM 734 C CA . VAL A 1 97 ? 28.754 76.773 34.441 1.00 15.86 97 VAL A CA 1
ATOM 735 C C . VAL A 1 97 ? 29.746 77.934 34.563 1.00 17.25 97 VAL A C 1
ATOM 736 O O . VAL A 1 97 ? 29.687 78.727 35.506 1.00 18.80 97 VAL A O 1
ATOM 740 N N . LYS A 1 98 ? 30.625 78.049 33.575 1.00 16.74 98 LYS A N 1
ATOM 741 C CA . LYS A 1 98 ? 31.670 79.063 33.603 1.00 18.96 98 LYS A CA 1
ATOM 742 C C . LYS A 1 98 ? 31.138 80.468 33.346 1.00 19.47 98 LYS A C 1
ATOM 743 O O . LYS A 1 98 ? 31.870 81.443 33.541 1.00 21.58 98 LYS A O 1
ATOM 749 N N . MET A 1 99 ? 29.875 80.594 32.936 1.00 16.83 99 MET A N 1
ATOM 750 C CA . MET A 1 99 ? 29.283 81.925 32.760 1.00 17.93 99 MET A CA 1
ATOM 751 C C . MET A 1 99 ? 29.006 82.588 34.111 1.00 19.04 99 MET A C 1
ATOM 752 O O . MET A 1 99 ? 28.902 83.819 34.197 1.00 18.60 99 MET A O 1
ATOM 757 N N . LYS A 1 100 ? 28.879 81.771 35.155 1.00 18.41 100 LYS A N 1
ATOM 758 C CA . LYS A 1 100 ? 28.645 82.243 36.525 1.00 18.27 100 LYS A CA 1
ATOM 759 C C . LYS A 1 100 ? 27.377 83.082 36.659 1.00 22.60 100 LYS A C 1
ATOM 760 O O . LYS A 1 100 ? 27.358 84.110 37.347 1.00 23.05 100 LYS A O 1
ATOM 766 N N . ILE A 1 101 ? 26.318 82.632 36.001 1.00 19.75 101 ILE A N 1
ATOM 767 C CA . ILE A 1 101 ? 25.018 83.278 36.087 1.00 19.14 101 ILE A CA 1
ATOM 768 C C . ILE A 1 101 ? 24.389 83.020 37.450 1.00 21.66 101 ILE A C 1
ATOM 769 O O . ILE A 1 101 ? 24.369 81.881 37.928 1.00 22.75 101 ILE A O 1
ATOM 774 N N . GLU A 1 102 ? 23.914 84.085 38.096 1.00 20.68 102 GLU A N 1
ATOM 775 C CA . GLU A 1 102 ? 23.218 83.978 39.379 1.00 24.72 102 GLU A CA 1
ATOM 776 C C . GLU A 1 102 ? 22.015 84.932 39.448 1.00 21.54 102 GLU A C 1
ATOM 777 O O . GLU A 1 102 ? 21.966 85.918 38.717 1.00 20.43 102 GLU A O 1
ATOM 783 N N . GLY A 1 103 ? 21.042 84.628 40.305 1.00 25.62 103 GLY A N 1
ATOM 784 C CA . GLY A 1 103 ? 19.956 85.561 40.593 1.00 23.66 103 GLY A CA 1
ATOM 785 C C . GLY A 1 103 ? 18.851 85.717 39.555 1.00 26.47 103 GLY A C 1
ATOM 786 O O . GLY A 1 103 ? 18.075 86.670 39.600 1.00 22.91 103 GLY A O 1
ATOM 787 N N . VAL A 1 104 ? 18.753 84.747 38.645 1.00 23.32 104 VAL A N 1
ATOM 788 C CA . VAL A 1 104 ? 17.774 84.782 37.561 1.00 21.86 104 VAL A CA 1
ATOM 789 C C . VAL A 1 104 ? 16.530 83.907 37.854 1.00 25.98 104 VAL A C 1
ATOM 790 O O . VAL A 1 104 ? 16.472 83.192 38.853 1.00 31.27 104 VAL A O 1
ATOM 794 N N . ALA A 1 105 ? 15.520 83.957 37.001 1.00 23.56 105 ALA A N 1
ATOM 795 C CA . ALA A 1 105 ? 14.335 83.146 37.239 1.00 25.40 105 ALA A CA 1
ATOM 796 C C . ALA A 1 105 ? 14.636 81.659 36.993 1.00 22.72 105 ALA A C 1
ATOM 797 O O . ALA A 1 105 ? 15.547 81.331 36.231 1.00 20.00 105 ALA A O 1
ATOM 799 N N . ASP A 1 106 ? 13.868 80.766 37.617 1.00 24.61 106 ASP A N 1
ATOM 800 C CA . ASP A 1 106 ? 13.946 79.342 37.282 1.00 22.73 106 ASP A CA 1
ATOM 801 C C . ASP A 1 106 ? 13.722 79.136 35.790 1.00 23.12 106 ASP A C 1
ATOM 802 O O . ASP A 1 106 ? 12.973 79.885 35.144 1.00 23.24 106 ASP A O 1
ATOM 807 N N . ASN A 1 107 ? 14.381 78.115 35.252 1.00 21.83 107 ASN A N 1
ATOM 808 C CA . ASN A 1 107 ? 14.212 77.706 33.864 1.00 21.00 107 ASN A CA 1
ATOM 809 C C . ASN A 1 107 ? 14.626 78.790 32.878 1.00 19.39 107 ASN A C 1
ATOM 810 O O . ASN A 1 107 ? 13.984 78.994 31.850 1.00 22.01 107 ASN A O 1
ATOM 815 N N . THR A 1 108 ? 15.705 79.487 33.212 1.00 19.42 108 THR A N 1
ATOM 816 C CA . THR A 1 108 ? 16.308 80.436 32.292 1.00 17.23 108 THR A CA 1
ATOM 817 C C . THR A 1 108 ? 17.229 79.692 31.334 1.00 15.53 108 THR A C 1
ATOM 818 O O . THR A 1 108 ? 18.332 79.285 31.716 1.00 17.16 108 THR A O 1
ATOM 822 N N . VAL A 1 109 ? 16.767 79.496 30.098 1.00 16.94 109 VAL A N 1
ATOM 823 C CA . VAL A 1 109 ? 17.547 78.787 29.091 1.00 17.41 109 VAL A CA 1
ATOM 824 C C . VAL A 1 109 ? 18.642 79.678 28.500 1.00 18.19 109 VAL A C 1
ATOM 825 O O . VAL A 1 109 ? 18.379 80.796 28.048 1.00 17.59 109 VAL A O 1
ATOM 829 N N . VAL A 1 110 ? 19.872 79.179 28.511 1.00 15.43 110 VAL A N 1
ATOM 830 C CA . VAL A 1 110 ? 21.029 79.975 28.136 1.00 17.23 110 VAL A CA 1
ATOM 831 C C . VAL A 1 110 ? 21.845 79.347 26.996 1.00 15.97 110 VAL A C 1
ATOM 832 O O . VAL A 1 110 ? 22.611 80.018 26.309 1.00 17.97 110 VAL A O 1
ATOM 836 N N . LYS A 1 111 ? 21.661 78.053 26.759 1.00 14.94 111 LYS A N 1
ATOM 837 C CA . LYS A 1 111 ? 22.363 77.421 25.654 1.00 15.77 111 LYS A CA 1
ATOM 838 C C . LYS A 1 111 ? 21.549 76.261 25.097 1.00 15.16 111 LYS A C 1
ATOM 839 O O . LYS A 1 111 ? 20.838 75.575 25.835 1.00 16.86 111 LYS A O 1
ATOM 845 N N . LYS A 1 112 ? 21.629 76.081 23.785 1.00 15.17 112 LYS A N 1
ATOM 846 C CA . LYS A 1 112 ? 20.963 74.958 23.118 1.00 16.24 112 LYS A CA 1
ATOM 847 C C . LYS A 1 112 ? 21.954 74.167 22.281 1.00 16.54 112 LYS A C 1
ATOM 848 O O . LYS A 1 112 ? 22.795 74.739 21.591 1.00 18.41 112 LYS A O 1
ATOM 854 N N . VAL A 1 113 ? 21.864 72.840 22.359 1.00 14.98 113 VAL A N 1
ATOM 855 C CA . VAL A 1 113 ? 22.722 71.961 21.565 1.00 16.02 113 VAL A CA 1
ATOM 856 C C . VAL A 1 113 ? 21.850 71.196 20.567 1.00 14.91 113 VAL A C 1
ATOM 857 O O . VAL A 1 113 ? 20.867 70.572 20.957 1.00 15.97 113 VAL A O 1
ATOM 861 N N . VAL A 1 114 ? 22.198 71.276 19.285 1.00 16.97 114 VAL A N 1
ATOM 862 C CA . VAL A 1 114 ? 21.361 70.739 18.217 1.00 13.56 114 VAL A CA 1
ATOM 863 C C . VAL A 1 114 ? 21.814 69.325 17.838 1.00 14.16 114 VAL A C 1
ATOM 864 O O . VAL A 1 114 ? 23.006 69.019 17.901 1.00 16.00 114 VAL A O 1
ATOM 868 N N . PRO A 1 115 ? 20.864 68.456 17.448 1.00 14.61 115 PRO A N 1
ATOM 869 C CA . PRO A 1 115 ? 21.288 67.140 16.949 1.00 12.92 115 PRO A CA 1
ATOM 870 C C . PRO A 1 115 ? 22.026 67.257 15.623 1.00 14.83 115 PRO A C 1
ATOM 871 O O . PRO A 1 115 ? 21.695 68.128 14.815 1.00 17.69 115 PRO A O 1
ATOM 875 N N . ASN A 1 116 ? 23.013 66.395 15.409 1.00 14.39 116 ASN A N 1
ATOM 876 C CA . ASN A 1 116 ? 23.693 66.306 14.121 1.00 15.47 116 ASN A CA 1
ATOM 877 C C . ASN A 1 116 ? 24.085 64.845 13.867 1.00 15.39 116 ASN A C 1
ATOM 878 O O . ASN A 1 116 ? 23.671 63.968 14.629 1.00 15.15 116 ASN A O 1
ATOM 883 N N . ARG A 1 117 ? 24.862 64.563 12.819 1.00 14.24 117 ARG A N 1
ATOM 884 C CA . ARG A 1 117 ? 25.167 63.175 12.465 1.00 17.56 117 ARG A CA 1
ATOM 885 C C . ARG A 1 117 ? 26.158 62.518 13.410 1.00 17.95 117 ARG A C 1
ATOM 886 O O . ARG A 1 117 ? 26.259 61.293 13.445 1.00 20.80 117 ARG A O 1
ATOM 894 N N . GLN A 1 118 ? 26.895 63.323 14.164 1.00 16.64 118 GLN A N 1
ATOM 895 C CA . GLN A 1 118 ? 27.924 62.786 15.040 1.00 18.35 118 GLN A CA 1
ATOM 896 C C . GLN A 1 118 ? 27.409 62.523 16.450 1.00 18.38 118 GLN A C 1
ATOM 897 O O . GLN A 1 118 ? 27.781 61.515 17.058 1.00 19.73 118 GLN A O 1
ATOM 903 N N . ASN A 1 119 ? 26.567 63.413 16.980 1.00 12.99 119 ASN A N 1
ATOM 904 C CA . ASN A 1 119 ? 26.121 63.250 18.358 1.00 13.71 119 ASN A CA 1
ATOM 905 C C . ASN A 1 119 ? 24.894 62.362 18.433 1.00 15.29 119 ASN A C 1
ATOM 906 O O . ASN A 1 119 ? 24.405 61.877 17.408 1.00 14.66 119 ASN A O 1
ATOM 911 N N . CYS A 1 120 ? 24.428 62.112 19.650 1.00 12.91 120 CYS A N 1
ATOM 912 C CA . CYS A 1 120 ? 23.322 61.171 19.850 1.00 11.85 120 CYS A CA 1
ATOM 913 C C . CYS A 1 120 ? 22.019 61.868 20.237 1.00 11.64 120 CYS A C 1
ATOM 914 O O . CYS A 1 120 ? 21.087 61.219 20.712 1.00 11.61 120 CYS A O 1
ATOM 917 N N . LEU A 1 121 ? 21.937 63.184 20.045 1.00 11.67 121 LEU A N 1
ATOM 918 C CA . LEU A 1 121 ? 20.730 63.878 20.483 1.00 12.36 121 LEU A CA 1
ATOM 919 C C . LEU A 1 121 ? 19.540 63.523 19.596 1.00 16.32 121 LEU A C 1
ATOM 920 O O . LEU A 1 121 ? 19.671 63.448 18.373 1.00 13.47 121 LEU A O 1
ATOM 925 N N . ALA A 1 122 ? 18.386 63.295 20.220 1.00 13.10 122 ALA A N 1
ATOM 926 C CA . ALA A 1 122 ? 17.151 63.026 19.484 1.00 13.23 122 ALA A CA 1
ATOM 927 C C . ALA A 1 122 ? 16.429 64.319 19.126 1.00 13.16 122 ALA A C 1
ATOM 928 O O . ALA A 1 122 ? 15.642 64.361 18.185 1.00 13.58 122 ALA A O 1
ATOM 930 N N . GLU A 1 123 ? 16.687 65.359 19.906 1.00 13.25 123 GLU A N 1
ATOM 931 C CA . GLU A 1 123 ? 16.091 66.675 19.695 1.00 13.82 123 GLU A CA 1
ATOM 932 C C . GLU A 1 123 ? 17.035 67.694 20.307 1.00 14.08 123 GLU A C 1
ATOM 933 O O . GLU A 1 123 ? 17.943 67.329 21.054 1.00 13.75 123 GLU A O 1
ATOM 939 N N . GLU A 1 124 ? 16.824 68.968 19.987 1.00 12.95 124 GLU A 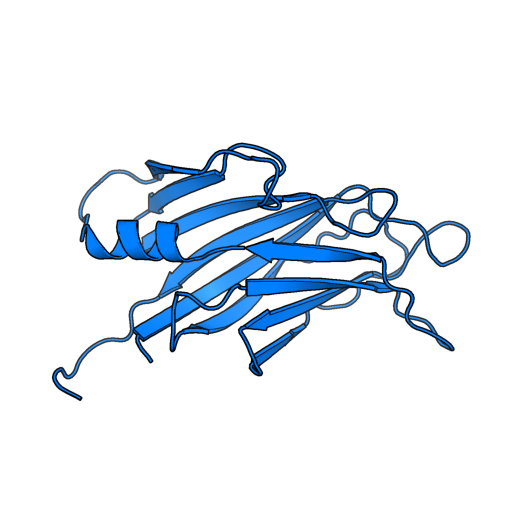N 1
ATOM 940 C CA . GLU A 1 124 ? 17.562 70.036 20.645 1.00 15.87 124 GLU A CA 1
ATOM 941 C C . GLU A 1 124 ? 17.572 69.906 22.173 1.00 14.76 124 GLU A C 1
ATOM 942 O O . GLU A 1 124 ? 16.518 69.726 22.809 1.00 14.94 124 GLU A O 1
ATOM 948 N N . SER A 1 125 ? 18.776 69.970 22.738 1.00 15.92 125 SER A N 1
ATOM 949 C CA . SER A 1 125 ? 18.983 69.896 24.179 1.00 15.35 125 SER A CA 1
ATOM 950 C C . SER A 1 125 ? 19.112 71.297 24.762 1.00 16.71 125 SER A C 1
ATOM 951 O O . SER A 1 125 ? 19.756 72.147 24.167 1.00 16.60 125 SER A O 1
ATOM 954 N N . THR A 1 126 ? 18.493 71.533 25.915 1.00 14.94 126 THR A N 1
ATOM 955 C CA . THR A 1 126 ? 18.541 72.851 26.549 1.00 13.62 126 THR A CA 1
ATOM 956 C C . THR A 1 126 ? 19.349 72.843 27.834 1.00 15.14 126 THR A C 1
ATOM 957 O O . THR A 1 126 ? 19.255 71.918 28.645 1.00 15.75 126 THR A O 1
ATOM 961 N N . ILE A 1 127 ? 20.145 73.890 28.017 1.00 13.43 127 ILE A N 1
ATOM 962 C CA . ILE A 1 127 ? 20.914 74.057 29.232 1.00 13.59 127 ILE A CA 1
ATOM 963 C C . ILE A 1 127 ? 20.402 75.321 29.888 1.00 13.62 127 ILE A C 1
ATOM 964 O O . ILE A 1 127 ? 20.317 76.364 29.245 1.00 15.64 127 ILE A O 1
ATOM 969 N N . TYR A 1 128 ? 20.032 75.210 31.153 1.00 14.69 128 TYR A N 1
ATOM 970 C CA . TYR A 1 128 ? 19.302 76.285 31.806 1.00 16.18 128 TYR A CA 1
ATOM 971 C C . TYR A 1 128 ? 19.707 76.456 33.258 1.00 17.47 128 TYR A C 1
ATOM 972 O O . TYR A 1 128 ? 20.380 75.611 33.849 1.00 15.84 128 TYR A O 1
ATOM 981 N N . ILE A 1 129 ? 19.284 77.577 33.824 1.00 14.12 129 ILE A N 1
ATOM 982 C CA . ILE A 1 129 ? 19.562 77.885 35.213 1.00 18.54 129 ILE A CA 1
ATOM 983 C C . ILE A 1 129 ? 18.283 77.749 36.024 1.00 23.97 129 ILE A C 1
ATOM 984 O O . ILE A 1 129 ? 17.243 78.298 35.664 1.00 23.35 129 ILE A O 1
ATOM 989 N N . SER A 1 130 ? 18.366 76.969 37.096 1.00 25.63 130 SER A N 1
ATOM 990 C CA . SER A 1 130 ? 17.379 76.991 38.170 1.00 31.42 130 SER A CA 1
ATOM 991 C C . SER A 1 130 ? 18.203 77.062 39.448 1.00 38.22 130 SER A C 1
ATOM 992 O O . SER A 1 130 ? 18.739 76.038 39.885 1.00 35.75 130 SER A O 1
ATOM 995 N N . GLU A 1 131 ? 18.316 78.262 40.031 1.00 40.72 131 GLU A N 1
ATOM 996 C CA . GLU A 1 131 ? 19.472 78.582 40.883 1.00 38.45 131 GLU A CA 1
ATOM 997 C C . GLU A 1 131 ? 19.583 77.839 42.206 1.00 42.99 131 GLU A C 1
ATOM 998 O O . GLU A 1 131 ? 18.583 77.444 42.822 1.00 47.43 131 GLU A O 1
ATOM 1004 N N . GLY A 1 132 ? 20.832 77.656 42.639 1.00 37.87 132 GLY A N 1
ATOM 1005 C CA . GLY A 1 132 ? 22.010 78.168 41.940 1.00 40.16 132 GLY A CA 1
ATOM 1006 C C . GLY A 1 132 ? 22.395 77.507 40.620 1.00 32.45 132 GLY A C 1
ATOM 1007 O O . GLY A 1 132 ? 23.336 77.942 39.946 1.00 33.49 132 GLY A O 1
ATOM 1008 N N . LYS A 1 133 ? 21.606 76.519 40.211 1.00 34.30 133 LYS A N 1
ATOM 1009 C CA . LYS A 1 133 ? 22.157 75.375 39.506 1.00 23.93 133 LYS A CA 1
ATOM 1010 C C . LYS A 1 133 ? 22.037 75.359 37.983 1.00 21.00 133 LYS A C 1
ATOM 1011 O O . LYS A 1 133 ? 21.058 75.830 37.397 1.00 22.18 133 LYS A O 1
ATOM 1017 N N . VAL A 1 134 ? 23.057 74.781 37.362 1.00 15.71 134 VAL A N 1
ATOM 1018 C CA . VAL A 1 134 ? 23.097 74.586 35.921 1.00 14.88 134 VAL A CA 1
ATOM 1019 C C . VAL A 1 134 ? 22.612 73.179 35.587 1.00 15.06 134 VAL A C 1
ATOM 1020 O O . VAL A 1 134 ? 23.188 72.191 36.050 1.00 16.07 134 VAL A O 1
ATOM 1024 N N . LYS A 1 135 ? 21.553 73.110 34.788 1.00 15.05 135 LYS A N 1
ATOM 1025 C CA . LYS A 1 135 ? 20.896 71.852 34.440 1.00 13.82 135 LYS A CA 1
ATOM 1026 C C . LYS A 1 135 ? 20.820 71.667 32.933 1.00 15.24 135 LYS A C 1
ATOM 1027 O O . LYS A 1 135 ? 20.860 72.627 32.171 1.00 13.86 135 LYS A O 1
ATOM 1033 N N . GLN A 1 136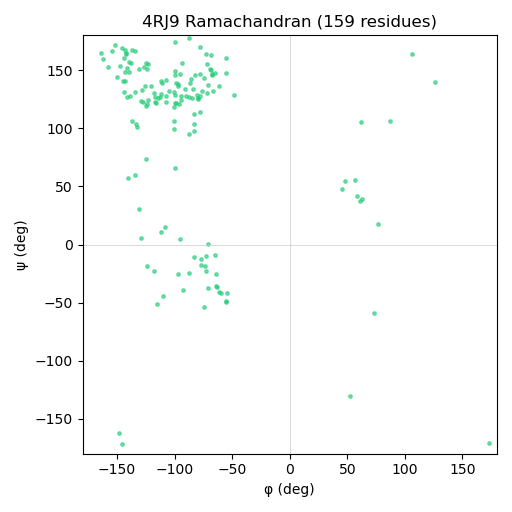 ? 20.712 70.419 32.494 1.00 12.68 136 GLN A N 1
ATOM 1034 C CA . GLN A 1 136 ? 20.565 70.153 31.071 1.00 13.68 136 GLN A CA 1
ATOM 1035 C C . GLN A 1 136 ? 19.530 69.058 30.856 1.00 13.15 136 GLN A C 1
ATOM 1036 O O . GLN A 1 136 ? 19.615 68.001 31.476 1.00 15.03 136 GLN A O 1
ATOM 1042 N N . ASP A 1 137 ? 18.547 69.329 29.997 1.00 14.04 137 ASP A N 1
ATOM 1043 C CA . ASP A 1 137 ? 17.578 68.314 29.567 1.00 14.22 137 ASP A CA 1
ATOM 1044 C C . ASP A 1 137 ? 18.051 67.686 28.260 1.00 14.81 137 ASP A C 1
ATOM 1045 O O . ASP A 1 137 ? 18.347 68.409 27.304 1.00 16.06 137 ASP A O 1
ATOM 1050 N N . VAL A 1 138 ? 18.118 66.352 28.229 1.00 12.78 138 VAL A N 1
ATOM 1051 C CA . VAL A 1 138 ? 18.690 65.591 27.119 1.00 15.26 138 VAL A CA 1
ATOM 1052 C C . VAL A 1 138 ? 17.808 64.412 26.728 1.00 14.12 138 VAL A C 1
ATOM 1053 O O . VAL A 1 138 ? 17.383 63.652 27.588 1.00 14.79 138 VAL A O 1
ATOM 1057 N N . VAL A 1 139 ? 17.533 64.253 25.438 1.00 10.45 139 VAL A N 1
ATOM 1058 C CA . VAL A 1 139 ? 16.973 62.999 24.950 1.00 12.13 139 VAL A CA 1
ATOM 1059 C C . VAL A 1 139 ? 17.976 62.395 23.982 1.00 11.98 139 VAL A C 1
ATOM 1060 O O . VAL A 1 139 ? 18.368 63.037 23.013 1.00 12.54 139 VAL A O 1
ATOM 1064 N N . LEU A 1 140 ? 18.415 61.170 24.271 1.00 11.41 140 LEU A N 1
ATOM 1065 C CA . LEU A 1 140 ? 19.403 60.492 23.444 1.00 12.14 140 LEU A CA 1
ATOM 1066 C C . LEU A 1 140 ? 18.736 59.421 22.609 1.00 12.84 140 LEU A C 1
ATOM 1067 O O . LEU A 1 140 ? 17.948 58.639 23.129 1.00 13.53 140 LEU A O 1
ATOM 1072 N N . ARG A 1 141 ? 19.029 59.394 21.316 1.00 11.69 141 ARG A N 1
ATOM 1073 C CA . ARG A 1 141 ? 18.660 58.232 20.516 1.00 12.77 141 ARG A CA 1
ATOM 1074 C C . ARG A 1 141 ? 19.760 57.190 20.620 1.00 14.16 141 ARG A C 1
ATOM 1075 O O . ARG A 1 141 ? 20.936 57.519 20.582 1.00 17.77 141 ARG A O 1
ATOM 1083 N N . LEU A 1 142 ? 19.380 55.930 20.741 1.00 11.78 142 LEU A N 1
ATOM 1084 C CA . LEU A 1 142 ? 20.369 54.887 20.925 1.00 10.52 142 LEU A CA 1
ATOM 1085 C C . LEU A 1 142 ? 20.925 54.376 19.607 1.00 13.32 142 LEU A C 1
ATOM 1086 O O . LEU A 1 142 ? 20.207 54.255 18.608 1.00 13.96 142 LEU A O 1
ATOM 1091 N N . ARG A 1 143 ? 22.221 54.095 19.629 1.00 11.67 143 ARG A N 1
ATOM 1092 C CA . ARG A 1 143 ? 22.946 53.498 18.508 1.00 12.57 143 ARG A CA 1
ATOM 1093 C C . ARG A 1 143 ? 23.003 51.985 18.621 1.00 12.90 143 ARG A C 1
ATOM 1094 O O . ARG A 1 143 ? 22.905 51.436 19.715 1.00 13.37 143 ARG A O 1
ATOM 1102 N N . ASP A 1 144 ? 23.178 51.320 17.479 1.00 13.07 144 ASP A N 1
ATOM 1103 C CA . ASP A 1 144 ? 23.383 49.877 17.430 1.00 12.07 144 ASP A CA 1
ATOM 1104 C C . ASP A 1 144 ? 22.196 49.095 18.001 1.00 12.46 144 ASP A C 1
ATOM 1105 O O . ASP A 1 144 ? 22.367 48.034 18.624 1.00 13.96 144 ASP A O 1
ATOM 1110 N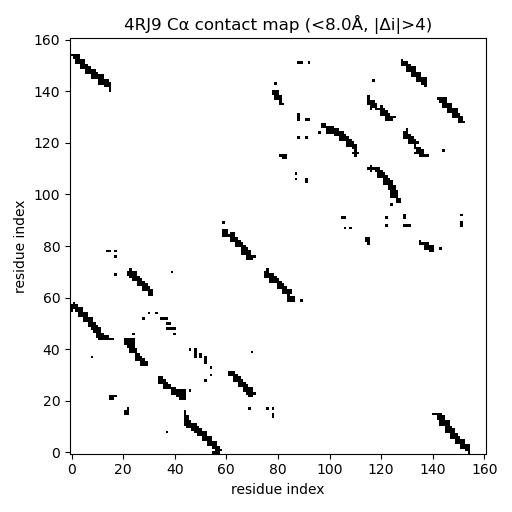 N . VAL A 1 145 ? 20.994 49.605 17.739 1.00 10.74 145 VAL A N 1
ATOM 1111 C CA . VAL A 1 145 ? 19.760 48.972 18.188 1.00 9.96 145 VAL A CA 1
ATOM 1112 C C . VAL A 1 145 ? 18.590 49.452 17.310 1.00 10.09 145 VAL A C 1
ATOM 1113 O O . VAL A 1 145 ? 18.637 50.544 16.730 1.00 12.70 145 VAL A O 1
ATOM 1117 N N . GLU A 1 146 ? 17.556 48.626 17.178 1.00 10.96 146 GLU A N 1
ATOM 1118 C CA . GLU A 1 146 ? 16.511 48.919 16.198 1.00 11.28 146 GLU A CA 1
ATOM 1119 C C . GLU A 1 146 ? 15.546 50.004 16.660 1.00 12.52 146 GLU A C 1
ATOM 1120 O O . GLU A 1 146 ? 14.840 50.585 15.852 1.00 13.92 146 GLU A O 1
ATOM 1126 N N . CYS A 1 147 ? 15.521 50.278 17.962 1.00 12.33 147 CYS A N 1
ATOM 1127 C CA . CYS A 1 147 ? 14.687 51.337 18.519 1.00 11.44 147 CYS A CA 1
ATOM 1128 C C . CYS A 1 147 ? 15.133 51.686 19.927 1.00 10.72 147 CYS A C 1
ATOM 1129 O O . CYS A 1 147 ? 15.876 50.933 20.554 1.00 11.42 147 CYS A O 1
ATOM 1132 N N . GLY A 1 148 ? 14.660 52.830 20.415 1.00 11.19 148 GLY A N 1
ATOM 1133 C CA . GLY A 1 148 ? 14.874 53.211 21.799 1.00 10.60 148 GLY A CA 1
ATOM 1134 C C . GLY A 1 148 ? 15.503 54.576 21.990 1.00 13.26 148 GLY A C 1
ATOM 1135 O O . GLY A 1 148 ? 16.405 54.969 21.253 1.00 12.35 148 GLY A O 1
ATOM 1136 N N . GLU A 1 149 ? 14.998 55.294 22.989 1.00 10.18 149 GLU A N 1
ATOM 1137 C CA . GLU A 1 149 ? 15.558 56.567 23.440 1.00 10.16 149 GLU A CA 1
ATOM 1138 C C . GLU A 1 149 ? 15.731 56.555 24.940 1.00 9.76 149 GLU A C 1
ATOM 1139 O O . GLU A 1 149 ? 14.982 55.890 25.648 1.00 11.31 149 GLU A O 1
ATOM 1145 N N . ILE A 1 150 ? 16.712 57.307 25.422 1.00 9.52 150 ILE A N 1
ATOM 1146 C CA . ILE A 1 150 ? 16.884 57.527 26.855 1.00 11.29 150 ILE A CA 1
ATOM 1147 C C . ILE A 1 150 ? 16.724 59.007 27.174 1.00 11.77 150 ILE A C 1
ATOM 1148 O O . ILE A 1 150 ? 17.351 59.842 26.518 1.00 12.46 150 ILE A O 1
ATOM 1153 N N . GLU A 1 151 ? 15.895 59.336 28.163 1.00 9.63 151 GLU A N 1
ATOM 1154 C CA . GLU A 1 151 ? 15.750 60.731 28.597 1.00 10.54 151 GLU A CA 1
ATOM 1155 C C . GLU A 1 151 ? 16.554 60.993 29.873 1.00 11.13 151 GLU A C 1
ATOM 1156 O O . GLU A 1 151 ? 16.460 60.240 30.843 1.00 12.63 151 GLU A O 1
ATOM 1162 N N . LEU A 1 152 ? 17.333 62.075 29.868 1.00 12.26 152 LEU A N 1
ATOM 1163 C CA . LEU A 1 152 ? 18.219 62.405 30.978 1.00 11.26 152 LEU A CA 1
ATOM 1164 C C . LEU A 1 152 ? 17.987 63.805 31.464 1.00 12.50 152 LEU A C 1
ATOM 1165 O O . LEU A 1 152 ? 17.589 64.674 30.689 1.00 14.46 152 LEU A O 1
ATOM 1170 N N . GLN A 1 153 ? 18.273 64.029 32.740 1.00 9.53 153 GLN A N 1
ATOM 1171 C CA . GLN A 1 153 ? 18.422 65.400 33.226 1.00 13.32 153 GLN A CA 1
ATOM 1172 C C . GLN A 1 153 ? 19.749 65.494 33.949 1.00 13.73 153 GLN A C 1
ATOM 1173 O O . GLN A 1 153 ? 20.004 64.743 34.891 1.00 15.61 153 GLN A O 1
ATOM 1179 N N . LEU A 1 154 ? 20.601 66.404 33.503 1.00 13.27 154 LEU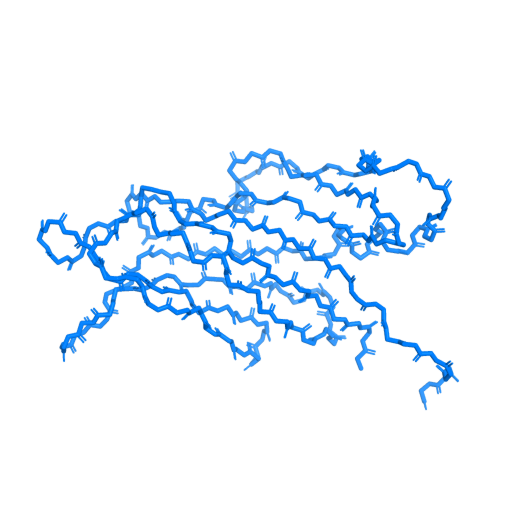 A N 1
ATOM 1180 C CA . LEU A 1 154 ? 21.896 66.593 34.136 1.00 15.73 154 LEU A CA 1
ATOM 1181 C C . LEU A 1 154 ? 21.868 67.785 35.082 1.00 14.17 154 LEU A C 1
ATOM 1182 O O . LEU A 1 154 ? 21.140 68.754 34.850 1.00 15.22 154 LEU A O 1
ATOM 1187 N N . GLN A 1 155 ? 22.668 67.710 36.136 1.00 11.88 155 GLN A N 1
ATOM 1188 C CA . GLN A 1 155 ? 22.867 68.870 36.998 1.00 14.27 155 GLN A CA 1
ATOM 1189 C C . GLN A 1 155 ? 24.309 68.956 37.440 1.00 15.36 155 GLN A C 1
ATOM 1190 O O . GLN A 1 155 ? 24.874 67.995 37.958 1.00 16.38 155 GLN A O 1
ATOM 1196 N N . TRP A 1 156 ? 24.914 70.116 37.220 1.00 14.66 156 TRP A N 1
ATOM 1197 C CA . TRP A 1 156 ? 26.272 70.337 37.674 1.00 15.27 156 TRP A CA 1
ATOM 1198 C C . TRP A 1 156 ? 26.281 70.536 39.179 1.00 17.49 156 TRP A C 1
ATOM 1199 O O . TRP A 1 156 ? 25.356 71.125 39.744 1.00 20.81 156 TRP A O 1
ATOM 1210 N N . VAL A 1 157 ? 27.319 70.021 39.827 1.00 15.44 157 VAL A N 1
ATOM 1211 C CA . VAL A 1 157 ? 27.530 70.241 41.254 1.00 18.48 157 VAL A CA 1
ATOM 1212 C C . VAL A 1 157 ? 28.921 70.842 41.425 1.00 21.82 157 VAL A C 1
ATOM 1213 O O . VAL A 1 157 ? 29.914 70.248 41.003 1.00 19.84 157 VAL A O 1
ATOM 1217 N N . ASP A 1 158 ? 29.004 72.032 42.015 1.00 23.60 158 ASP A N 1
ATOM 1218 C CA . ASP A 1 158 ? 30.313 72.633 42.240 1.00 30.49 158 ASP A CA 1
ATOM 1219 C C . ASP A 1 158 ? 30.976 71.974 43.439 1.00 32.65 158 ASP A C 1
ATOM 1220 O O . ASP A 1 158 ? 30.300 71.553 44.378 1.00 28.57 158 ASP A O 1
ATOM 1225 N N . ILE A 1 159 ? 32.297 71.872 43.392 1.00 31.52 159 ILE A N 1
ATOM 1226 C CA . ILE A 1 159 ? 33.065 71.381 44.528 1.00 38.12 159 ILE A CA 1
ATOM 1227 C C . ILE A 1 159 ? 33.670 72.567 45.270 1.00 41.26 159 ILE A C 1
ATOM 1228 O O . ILE A 1 159 ? 34.627 73.147 44.783 1.00 44.77 159 ILE A O 1
ATOM 1233 N N . PRO A 1 160 ? 33.128 72.913 46.455 1.00 47.00 160 PRO A N 1
ATOM 1234 C CA . PRO A 1 160 ? 33.503 74.133 47.193 1.00 49.45 160 PRO A CA 1
ATOM 1235 C C . PRO A 1 160 ? 35.003 74.249 47.476 1.00 50.68 160 PRO A C 1
ATOM 1236 O O . PRO A 1 160 ? 35.713 73.243 47.426 1.00 50.34 160 PRO A O 1
ATOM 1240 N N . GLY A 1 161 ? 35.479 75.457 47.766 1.00 57.03 161 GLY A N 1
ATOM 1241 C CA . GLY A 1 161 ? 36.903 75.672 47.962 1.00 58.53 161 GLY A CA 1
ATOM 1242 C C . GLY A 1 161 ? 37.320 76.500 49.169 1.00 59.94 161 GLY A C 1
ATOM 1243 O O . GLY A 1 161 ? 36.457 77.160 49.756 1.00 64.36 161 GLY A O 1
ATOM 1244 N N . SER A 1 162 ? 38.603 76.507 49.569 1.00 56.96 162 SER A N 1
ATOM 1245 C CA . SER A 1 162 ? 39.761 75.760 49.008 1.00 56.14 162 SER A CA 1
ATOM 1246 C C . SER A 1 162 ? 40.141 76.071 47.538 1.00 56.73 162 SER A C 1
ATOM 1247 O O . SER A 1 162 ? 39.467 75.638 46.608 1.00 56.39 162 SER A O 1
ATOM 1250 N N . LYS A 1 163 ? 41.230 76.801 47.308 1.00 58.76 163 LYS A N 1
ATOM 1251 C CA . LYS A 1 163 ? 41.630 77.003 45.914 1.00 60.42 163 LYS A CA 1
ATOM 1252 C C . LYS A 1 163 ? 43.144 76.970 45.710 1.00 62.45 163 LYS A C 1
ATOM 1253 O O . LYS A 1 163 ? 43.917 77.315 46.608 1.00 63.77 163 LYS A O 1
ATOM 1259 N N . GLY A 1 164 ? 43.553 76.562 44.509 1.00 63.79 164 GLY A N 1
ATOM 1260 C CA . GLY A 1 164 ? 44.951 76.306 44.206 1.00 61.27 164 GLY A CA 1
ATOM 1261 C C . GLY A 1 164 ? 45.280 74.872 44.570 1.00 55.29 164 GLY A C 1
ATOM 1262 O O . GLY A 1 164 ? 45.374 74.543 45.750 1.00 56.47 164 GLY A O 1
ATOM 1263 N N . VAL A 1 165 ? 45.442 74.016 43.563 1.00 58.39 165 VAL A N 1
ATOM 1264 C CA . VAL A 1 165 ? 45.682 72.590 43.799 1.00 57.50 165 VAL A CA 1
ATOM 1265 C C . VAL A 1 165 ? 46.961 72.345 44.595 1.00 53.77 165 VAL A C 1
ATOM 1266 O O . VAL A 1 165 ? 46.909 72.077 45.796 1.00 47.39 165 VAL A O 1
#

Radius of gyration: 16.45 Å; Cα contacts (8 Å, |Δi|>4): 404; chains: 1; bounding box: 38×52×36 Å